Protein AF-G5QXS5-F1 (afdb_monomer_lite)

Radius of gyration: 24.09 Å; chains: 1; bounding box: 48×32×56 Å

Structure (mmCIF, N/CA/C/O backbone):
data_AF-G5QXS5-F1
#
_entry.id   AF-G5QXS5-F1
#
loop_
_atom_site.group_PDB
_atom_site.id
_atom_site.type_symbol
_atom_site.label_atom_id
_atom_site.label_alt_id
_atom_site.label_comp_id
_atom_site.label_asym_id
_atom_site.label_entity_id
_atom_site.label_seq_id
_atom_site.pdbx_PDB_ins_code
_atom_site.Cartn_x
_atom_site.Cartn_y
_atom_site.Cartn_z
_atom_site.occupancy
_atom_site.B_iso_or_equiv
_atom_site.auth_seq_id
_atom_site.auth_comp_id
_atom_site.auth_asym_id
_atom_site.auth_atom_id
_atom_site.pdbx_PDB_model_num
ATOM 1 N N . MET A 1 1 ? -8.440 20.991 16.015 1.00 53.53 1 MET A N 1
ATOM 2 C CA . MET A 1 1 ? -7.947 19.780 15.333 1.00 53.53 1 MET A CA 1
ATOM 3 C C . MET A 1 1 ? -7.192 18.959 16.353 1.00 53.53 1 MET A C 1
ATOM 5 O O . MET A 1 1 ? -6.119 19.375 16.770 1.00 53.53 1 MET A O 1
ATOM 9 N N . SER A 1 2 ? -7.794 17.870 16.814 1.00 61.94 2 SER A N 1
ATOM 10 C CA . SER A 1 2 ? -7.136 16.929 17.717 1.00 61.94 2 SER A CA 1
ATOM 11 C C . SER A 1 2 ? -6.590 15.796 16.864 1.00 61.94 2 SER A C 1
ATOM 13 O O . SER A 1 2 ? -7.358 15.068 16.248 1.00 61.94 2 SER A O 1
ATOM 15 N N . THR A 1 3 ? -5.271 15.684 16.769 1.00 81.50 3 THR A N 1
ATOM 16 C CA . THR A 1 3 ? -4.625 14.615 16.004 1.00 81.50 3 THR A CA 1
ATOM 17 C C . THR A 1 3 ? -4.693 13.322 16.809 1.00 81.50 3 THR A C 1
ATOM 19 O O . THR A 1 3 ? -4.210 13.279 17.943 1.00 81.50 3 THR A O 1
ATOM 22 N N . ILE A 1 4 ? -5.278 12.263 16.244 1.00 90.06 4 ILE A N 1
ATOM 23 C CA . ILE A 1 4 ? -5.227 10.932 16.857 1.00 90.06 4 ILE A CA 1
ATOM 24 C C . ILE A 1 4 ? -3.766 10.462 16.925 1.00 90.06 4 ILE A C 1
ATOM 26 O O . ILE A 1 4 ? -3.040 10.507 15.932 1.00 90.06 4 ILE A O 1
ATOM 30 N N . THR A 1 5 ? -3.295 10.058 18.107 1.00 92.62 5 THR A N 1
ATOM 31 C CA . THR A 1 5 ? -1.887 9.666 18.277 1.00 92.62 5 THR A CA 1
ATOM 32 C C . THR A 1 5 ? -1.647 8.221 17.844 1.00 92.62 5 THR A C 1
ATOM 34 O O . THR A 1 5 ? -2.567 7.397 17.803 1.00 92.62 5 THR A O 1
ATOM 37 N N . ARG A 1 6 ? -0.384 7.873 17.569 1.00 91.94 6 ARG A N 1
ATOM 38 C CA . ARG A 1 6 ? 0.005 6.501 17.208 1.00 91.94 6 ARG A CA 1
ATOM 39 C C . ARG A 1 6 ? -0.340 5.501 18.313 1.00 91.94 6 ARG A C 1
ATOM 41 O O . ARG A 1 6 ? -0.815 4.407 18.022 1.00 91.94 6 ARG A O 1
ATOM 48 N N . GLU A 1 7 ? -0.147 5.876 19.574 1.00 94.56 7 GLU A N 1
ATOM 49 C CA . GLU A 1 7 ? -0.490 5.046 20.735 1.00 94.56 7 GLU A CA 1
ATOM 50 C C . GLU A 1 7 ? -1.997 4.778 20.788 1.00 94.56 7 GLU A C 1
ATOM 52 O O . GLU A 1 7 ? -2.425 3.658 21.084 1.00 94.56 7 GLU A O 1
ATOM 57 N N . ARG A 1 8 ? -2.813 5.787 20.456 1.00 94.31 8 ARG A N 1
ATOM 58 C CA . ARG A 1 8 ? -4.268 5.640 20.404 1.00 94.31 8 ARG A CA 1
ATOM 59 C C . ARG A 1 8 ? -4.696 4.686 19.290 1.00 94.31 8 ARG A C 1
ATOM 61 O O . ARG A 1 8 ? -5.516 3.808 19.554 1.00 94.31 8 ARG A O 1
ATOM 68 N N . LEU A 1 9 ? -4.102 4.801 18.101 1.00 93.56 9 LEU A N 1
ATOM 69 C CA . LEU A 1 9 ? -4.346 3.893 16.973 1.00 93.56 9 LEU A CA 1
ATOM 70 C C . LEU A 1 9 ? -3.993 2.438 17.311 1.00 93.56 9 LEU A C 1
ATOM 72 O O . LEU A 1 9 ? -4.791 1.540 17.050 1.00 93.56 9 LEU A O 1
ATOM 76 N N . LEU A 1 10 ? -2.843 2.204 17.951 1.00 94.56 10 LEU A N 1
ATOM 77 C CA . LEU A 1 10 ? -2.436 0.865 18.396 1.00 94.56 10 LEU A CA 1
ATOM 78 C C . LEU A 1 10 ? -3.432 0.272 19.400 1.00 94.56 10 LEU A C 1
ATOM 80 O O . LEU A 1 10 ? -3.793 -0.900 19.302 1.00 94.56 10 LEU A O 1
ATOM 84 N N . LYS A 1 11 ? -3.942 1.088 20.328 1.00 93.94 11 LYS A N 1
ATOM 85 C CA . LYS A 1 11 ? -4.968 0.648 21.281 1.00 93.94 11 LYS A CA 1
ATOM 86 C C . LYS A 1 11 ? -6.282 0.272 20.587 1.00 93.94 11 LYS A C 1
ATOM 88 O O . LYS A 1 11 ? -6.889 -0.728 20.956 1.00 93.94 11 LYS A O 1
ATOM 93 N N . ILE A 1 12 ? -6.710 1.052 19.590 1.00 93.56 12 ILE A N 1
ATOM 94 C CA . ILE A 1 12 ? -7.906 0.753 18.782 1.00 93.56 12 ILE A CA 1
ATOM 95 C C . ILE A 1 12 ? -7.704 -0.541 17.981 1.00 93.56 12 ILE A C 1
ATOM 97 O O . ILE A 1 12 ? -8.606 -1.370 17.930 1.00 93.56 12 ILE A O 1
ATOM 101 N N . GLN A 1 13 ? -6.514 -0.766 17.416 1.00 91.50 13 GLN A N 1
ATOM 102 C CA . GLN A 1 13 ? -6.178 -2.015 16.722 1.00 91.50 13 GLN A CA 1
ATOM 103 C C . GLN A 1 13 ? -6.262 -3.234 17.659 1.00 91.50 13 GLN A C 1
ATOM 105 O O . GLN A 1 13 ? -6.804 -4.275 17.279 1.00 91.50 13 GLN A O 1
ATOM 110 N N . GLN A 1 14 ? -5.783 -3.095 18.898 1.00 94.00 14 GLN A N 1
ATOM 111 C CA . GLN A 1 14 ? -5.770 -4.176 19.887 1.00 94.00 14 GLN A CA 1
ATOM 112 C C . GLN A 1 14 ? -7.167 -4.565 20.404 1.00 94.00 14 GLN A C 1
ATOM 114 O O . GLN A 1 14 ? -7.367 -5.673 20.903 1.00 94.00 14 GLN A O 1
ATOM 119 N N . TRP A 1 15 ? -8.176 -3.705 20.249 1.00 93.62 15 TRP A N 1
ATOM 120 C CA . TRP A 1 15 ? -9.547 -4.013 20.668 1.00 93.62 15 TRP A CA 1
ATOM 121 C C . TRP A 1 15 ? -10.120 -5.277 20.027 1.00 93.62 15 TRP A C 1
ATOM 123 O O . TRP A 1 15 ? -10.931 -5.949 20.659 1.00 93.62 15 TRP A O 1
ATOM 133 N N . ARG A 1 16 ? -9.652 -5.668 18.835 1.00 91.62 16 ARG A N 1
ATOM 134 C CA . ARG A 1 16 ? -10.019 -6.954 18.225 1.00 91.62 16 ARG A CA 1
ATOM 135 C C . ARG A 1 16 ? -9.649 -8.150 19.108 1.00 91.62 16 ARG A C 1
ATOM 137 O O . ARG A 1 16 ? -10.412 -9.108 19.170 1.00 91.62 16 ARG A O 1
ATOM 144 N N . GLU A 1 17 ? -8.505 -8.100 19.783 1.00 92.50 17 GLU A N 1
ATOM 145 C CA . GLU A 1 17 ? -8.059 -9.156 20.703 1.00 92.50 17 GLU A CA 1
ATOM 146 C C . GLU A 1 17 ? -8.888 -9.160 21.989 1.00 92.50 17 GLU A C 1
ATOM 148 O O . GLU A 1 17 ? -9.144 -10.212 22.563 1.00 92.50 17 GLU A O 1
ATOM 153 N N . THR A 1 18 ? -9.327 -7.976 22.425 1.00 91.06 18 THR A N 1
ATOM 154 C CA . THR A 1 18 ? -10.064 -7.803 23.684 1.00 91.06 18 THR A CA 1
ATOM 155 C C . THR A 1 18 ? -11.541 -8.167 23.548 1.00 91.06 18 THR A C 1
ATOM 157 O O . THR A 1 18 ? -12.096 -8.828 24.420 1.00 91.06 18 THR A O 1
ATOM 160 N N . TYR A 1 19 ? -12.189 -7.728 22.467 1.00 90.75 19 TYR A N 1
ATOM 161 C CA . TYR A 1 19 ? -13.634 -7.871 22.273 1.00 90.75 19 TYR A CA 1
ATOM 162 C C . TYR A 1 19 ? -14.011 -8.967 21.271 1.00 90.75 19 TYR A C 1
ATOM 164 O O . TYR A 1 19 ? -15.179 -9.338 21.200 1.00 90.75 19 TYR A O 1
ATOM 172 N N . GLY A 1 20 ? -13.058 -9.508 20.510 1.00 89.81 20 GLY A N 1
ATOM 173 C CA . GLY A 1 20 ? -13.314 -10.524 19.490 1.00 89.81 20 GLY A CA 1
ATOM 174 C C . GLY A 1 20 ? -13.801 -9.953 18.153 1.00 89.81 20 GLY A C 1
ATOM 175 O O . GLY A 1 20 ? -14.173 -8.786 18.025 1.00 89.81 20 GLY A O 1
ATOM 176 N N . ALA A 1 21 ? -13.765 -10.791 17.114 1.00 90.31 21 ALA A N 1
ATOM 177 C CA . ALA A 1 21 ? -14.213 -10.414 15.775 1.00 90.31 21 ALA A CA 1
ATOM 178 C C . ALA A 1 21 ? -15.741 -10.218 15.735 1.00 90.31 21 ALA A C 1
ATOM 180 O O . ALA A 1 21 ? -16.482 -11.059 16.233 1.00 90.31 21 ALA A O 1
ATOM 181 N N . GLY A 1 22 ? -16.204 -9.129 15.113 1.00 85.50 22 GLY A N 1
ATOM 182 C CA . GLY A 1 22 ? -17.633 -8.811 14.973 1.00 85.50 22 GLY A CA 1
ATOM 183 C C . GLY A 1 22 ? -18.243 -8.015 16.133 1.00 85.50 22 GLY A C 1
ATOM 184 O O . GLY A 1 22 ? -19.419 -7.666 16.068 1.00 85.50 22 GLY A O 1
ATOM 185 N N . SER A 1 23 ? -17.462 -7.695 17.168 1.00 91.38 23 SER A N 1
ATOM 186 C CA . SER A 1 23 ? -17.905 -6.840 18.272 1.00 91.38 23 SER A CA 1
ATOM 187 C C . SER A 1 23 ? -17.921 -5.364 17.878 1.00 91.38 23 SER A C 1
ATOM 189 O O . SER A 1 23 ? -16.952 -4.844 17.324 1.00 91.38 23 SER A O 1
ATOM 191 N N . ASN A 1 24 ? -19.010 -4.672 18.216 1.00 89.88 24 ASN A N 1
ATOM 192 C CA . ASN A 1 24 ? -19.115 -3.226 18.043 1.00 89.88 24 ASN A CA 1
ATOM 193 C C . ASN A 1 24 ? -18.306 -2.504 19.129 1.00 89.88 24 ASN A C 1
ATOM 195 O O . ASN A 1 24 ? -18.450 -2.798 20.316 1.00 89.88 24 ASN A O 1
ATOM 199 N N . VAL A 1 25 ? -17.492 -1.529 18.725 1.00 89.12 25 VAL A N 1
ATOM 200 C CA . VAL A 1 25 ? -16.701 -0.676 19.624 1.00 89.12 25 VAL A CA 1
ATOM 201 C C . VAL A 1 25 ? -17.144 0.778 19.490 1.00 89.12 25 VAL A C 1
ATOM 203 O O . VAL A 1 25 ? -17.369 1.263 18.384 1.00 89.12 25 VAL A O 1
ATOM 206 N N . MET A 1 26 ? -17.290 1.475 20.618 1.00 90.81 26 MET A N 1
ATOM 207 C CA . MET A 1 26 ? -17.681 2.887 20.643 1.00 90.81 26 MET A CA 1
ATOM 208 C C . MET A 1 26 ? -16.437 3.780 20.617 1.00 90.81 26 MET A C 1
ATOM 210 O O . MET A 1 26 ? -15.517 3.599 21.418 1.00 90.81 26 MET A O 1
ATOM 214 N N . LEU A 1 27 ? -16.428 4.753 19.709 1.00 92.25 27 LEU A N 1
ATOM 215 C CA . LEU A 1 27 ? -15.372 5.750 19.538 1.00 92.25 27 LEU A CA 1
ATOM 216 C C . LEU A 1 27 ? -15.977 7.160 19.662 1.00 92.25 27 LEU A C 1
ATOM 218 O O . LEU A 1 27 ? -17.124 7.349 19.250 1.00 92.25 27 LEU A O 1
ATOM 222 N N . PRO A 1 28 ? -15.243 8.147 20.207 1.00 93.56 28 PRO A N 1
ATOM 223 C CA . PRO A 1 28 ? -15.598 9.559 20.078 1.00 93.56 28 PRO A CA 1
ATOM 224 C C . PRO A 1 28 ? -15.780 9.954 18.609 1.00 93.56 28 PRO A C 1
ATOM 226 O O . PRO A 1 28 ? -15.083 9.434 17.734 1.00 93.56 28 PRO A O 1
ATOM 229 N N . ALA A 1 29 ? -16.695 10.889 18.345 1.00 92.81 29 ALA A N 1
ATOM 230 C CA . ALA A 1 29 ? -17.031 11.309 16.986 1.00 92.81 29 ALA A CA 1
ATOM 231 C C . ALA A 1 29 ? -15.805 11.857 16.238 1.00 92.81 29 ALA A C 1
ATOM 233 O O . ALA A 1 29 ? -15.582 11.515 15.080 1.00 92.81 29 ALA A O 1
ATOM 234 N N . GLU A 1 30 ? -14.966 12.625 16.930 1.00 91.88 30 GLU A N 1
ATOM 235 C CA . GLU A 1 30 ? -13.762 13.239 16.377 1.00 91.88 30 GLU A CA 1
ATOM 236 C C . GLU A 1 30 ? -12.692 12.197 16.007 1.00 91.88 30 GLU A C 1
ATOM 238 O O . GLU A 1 30 ? -12.020 12.332 14.987 1.00 91.88 30 GLU A O 1
ATOM 243 N N . GLU A 1 31 ? -12.540 11.131 16.807 1.00 92.88 31 GLU A N 1
ATOM 244 C CA . GLU A 1 31 ? -11.609 10.036 16.490 1.00 92.88 31 GLU A CA 1
ATOM 245 C C . GLU 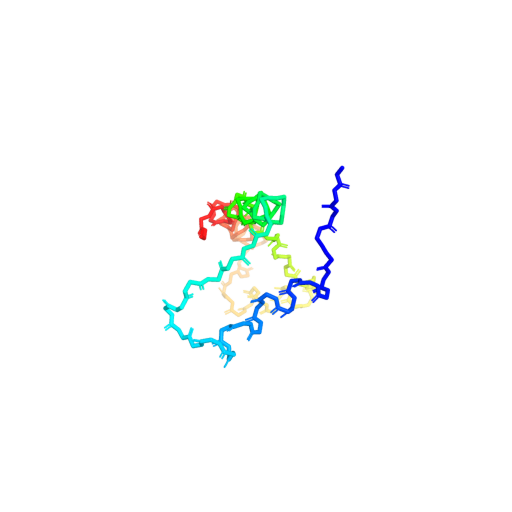A 1 31 ? -12.087 9.248 15.264 1.00 92.88 31 GLU A C 1
ATOM 247 O O . GLU A 1 31 ? -11.276 8.859 14.423 1.00 92.88 31 GLU A O 1
ATOM 252 N N . ALA A 1 32 ? -13.399 9.025 15.149 1.00 92.62 32 ALA A N 1
ATOM 253 C CA . ALA A 1 32 ? -13.992 8.322 14.017 1.00 92.62 32 ALA A CA 1
ATOM 254 C C . ALA A 1 32 ? -13.883 9.127 12.710 1.00 92.62 32 ALA A C 1
ATOM 256 O O . ALA A 1 32 ? -13.535 8.555 11.676 1.00 92.62 32 ALA A O 1
ATOM 257 N N . GLU A 1 33 ? -14.134 10.440 12.754 1.00 93.69 33 GLU A N 1
ATOM 258 C CA . GLU A 1 33 ? -13.979 11.339 11.602 1.00 93.69 33 GLU A CA 1
ATOM 259 C C . GLU A 1 33 ? -12.533 11.345 11.090 1.00 93.69 33 GLU A C 1
ATOM 261 O O . GLU A 1 33 ? -12.289 11.168 9.894 1.00 93.69 33 GLU A O 1
ATOM 266 N N . GLU A 1 34 ? -11.561 11.472 11.995 1.00 93.06 34 GLU A N 1
ATOM 267 C CA . GLU A 1 34 ? -10.147 11.510 11.622 1.00 93.06 34 GLU A CA 1
ATOM 268 C C . GLU A 1 34 ? -9.659 10.166 11.058 1.00 93.06 34 GLU A C 1
ATOM 270 O O . GLU A 1 34 ? -8.937 10.136 10.059 1.00 93.06 34 GLU A O 1
ATOM 275 N N . LEU A 1 35 ? -10.097 9.042 11.636 1.00 92.88 35 LEU A N 1
ATOM 276 C CA . LEU A 1 35 ? -9.827 7.708 11.092 1.00 92.88 35 LEU A CA 1
ATOM 277 C C . LEU A 1 35 ? -10.398 7.534 9.682 1.00 92.88 35 LEU A C 1
ATOM 279 O O . LEU A 1 35 ? -9.708 7.006 8.809 1.00 92.88 35 LEU A O 1
ATOM 283 N N . ALA A 1 36 ? -11.632 7.989 9.448 1.00 93.94 36 ALA A N 1
ATOM 284 C CA . ALA A 1 36 ? -12.259 7.930 8.132 1.00 93.94 36 ALA A CA 1
ATOM 285 C C . ALA A 1 36 ? -11.495 8.788 7.113 1.00 93.94 36 ALA A C 1
ATOM 287 O O . ALA A 1 36 ? -11.218 8.319 6.011 1.00 93.94 36 ALA A O 1
ATOM 288 N N . ARG A 1 37 ? -11.085 10.004 7.495 1.00 93.62 37 ARG A N 1
ATOM 289 C CA . ARG A 1 37 ? -10.274 10.895 6.652 1.00 93.62 37 ARG A CA 1
ATOM 290 C C . ARG A 1 37 ? -8.944 10.252 6.255 1.00 93.62 37 ARG A C 1
ATOM 292 O O . ARG A 1 37 ? -8.580 10.292 5.083 1.00 93.62 37 ARG A O 1
ATOM 299 N N . ILE A 1 38 ? -8.236 9.643 7.209 1.00 92.25 38 ILE A N 1
ATOM 300 C CA . ILE A 1 38 ? -6.969 8.942 6.948 1.00 92.25 38 ILE A CA 1
ATOM 301 C C . ILE A 1 38 ? -7.196 7.730 6.038 1.00 92.25 38 ILE A C 1
ATOM 303 O O . ILE A 1 38 ? -6.436 7.532 5.094 1.00 92.25 38 ILE A O 1
ATOM 307 N N . ALA A 1 39 ? -8.235 6.932 6.295 1.00 92.88 39 ALA A N 1
ATOM 308 C CA . ALA A 1 39 ? -8.547 5.759 5.482 1.00 92.88 39 ALA A CA 1
ATOM 309 C C . ALA A 1 39 ? -8.904 6.140 4.038 1.00 92.88 39 ALA A C 1
ATOM 311 O O . ALA A 1 39 ? -8.416 5.505 3.109 1.00 92.88 39 ALA A O 1
ATOM 312 N N . LEU A 1 40 ? -9.699 7.196 3.842 1.00 94.56 40 LEU A N 1
ATOM 313 C CA . LEU A 1 40 ? -10.019 7.722 2.514 1.00 94.56 40 LEU A CA 1
ATOM 314 C C . LEU A 1 40 ? -8.763 8.214 1.793 1.00 94.56 40 LEU A C 1
ATOM 316 O O . LEU A 1 40 ? -8.512 7.798 0.667 1.00 94.56 40 LEU A O 1
ATOM 320 N N . ALA A 1 41 ? -7.924 9.003 2.467 1.00 91.25 41 ALA A N 1
ATOM 321 C CA . ALA A 1 41 ? -6.660 9.459 1.894 1.00 91.25 41 ALA A CA 1
ATOM 322 C C . ALA A 1 41 ? -5.732 8.291 1.518 1.00 91.25 41 ALA A C 1
ATOM 324 O O . ALA A 1 41 ? -5.058 8.354 0.498 1.00 91.25 41 ALA A O 1
ATOM 325 N N . ALA A 1 42 ? -5.706 7.216 2.311 1.00 89.75 42 ALA A N 1
ATOM 326 C CA . ALA A 1 42 ? -4.920 6.021 2.009 1.00 89.75 42 ALA A CA 1
ATOM 327 C C . ALA A 1 42 ? -5.473 5.221 0.818 1.00 89.75 42 ALA A C 1
ATOM 329 O O . ALA A 1 42 ? -4.695 4.611 0.092 1.00 89.75 42 ALA A O 1
ATOM 330 N N . LEU A 1 43 ? -6.794 5.221 0.611 1.00 91.06 43 LEU A N 1
ATOM 331 C CA . LEU A 1 43 ? -7.426 4.599 -0.558 1.00 91.06 43 LEU A CA 1
ATOM 332 C C . LEU A 1 43 ? -7.204 5.409 -1.843 1.00 91.06 43 LEU A C 1
ATOM 334 O O . LEU A 1 43 ? -7.157 4.830 -2.923 1.00 91.06 43 LEU A O 1
ATOM 338 N N . GLU A 1 44 ? -7.088 6.731 -1.729 1.00 89.88 44 GLU A N 1
ATOM 339 C CA . GLU A 1 44 ? -6.830 7.643 -2.851 1.00 89.88 44 GLU A CA 1
ATOM 340 C C . GLU A 1 44 ? -5.333 7.840 -3.140 1.00 89.88 44 GLU A C 1
ATOM 342 O O . GLU A 1 44 ? -4.976 8.418 -4.167 1.00 89.88 44 GLU A O 1
ATOM 347 N N . ALA A 1 45 ? -4.451 7.390 -2.245 1.00 85.69 45 ALA A N 1
ATOM 348 C CA . ALA A 1 45 ? -3.014 7.536 -2.413 1.00 85.69 45 ALA A CA 1
ATOM 349 C C . ALA A 1 45 ? -2.518 6.683 -3.589 1.00 85.69 45 ALA A C 1
ATOM 351 O O . ALA A 1 45 ? -2.743 5.473 -3.639 1.00 85.69 45 ALA A O 1
ATOM 352 N N . GLU A 1 46 ? -1.794 7.311 -4.517 1.00 77.62 46 GLU A N 1
ATOM 353 C CA . GLU A 1 46 ? -1.066 6.574 -5.547 1.00 77.62 46 GLU A CA 1
ATOM 354 C C . GLU A 1 46 ? 0.029 5.708 -4.896 1.00 77.62 46 GLU A C 1
ATOM 356 O O . GLU A 1 46 ? 0.645 6.131 -3.909 1.00 77.62 46 GLU A O 1
ATOM 361 N N . PRO A 1 47 ? 0.293 4.499 -5.423 1.00 73.19 47 PRO A N 1
ATOM 362 C CA . PRO A 1 47 ? 1.368 3.657 -4.917 1.00 73.19 47 PRO A CA 1
ATOM 363 C C . PRO A 1 47 ? 2.708 4.396 -5.008 1.00 73.19 47 PRO A C 1
ATOM 365 O O . PRO A 1 47 ? 2.994 5.065 -6.003 1.00 73.19 47 PRO A O 1
ATOM 368 N N . GLU A 1 48 ? 3.548 4.261 -3.976 1.00 75.12 48 GLU A N 1
ATOM 369 C CA . GLU A 1 48 ? 4.874 4.878 -3.994 1.00 75.12 48 GLU A CA 1
ATOM 370 C C . GLU A 1 48 ? 5.671 4.392 -5.219 1.00 75.12 48 GLU A C 1
ATOM 372 O O . GLU A 1 48 ? 5.715 3.186 -5.497 1.00 75.12 48 GLU A O 1
ATOM 377 N N . PRO A 1 49 ? 6.314 5.304 -5.971 1.00 71.44 49 PRO A N 1
ATOM 378 C CA . PRO A 1 49 ? 7.066 4.929 -7.157 1.00 71.44 49 PRO A CA 1
ATOM 379 C C . PRO A 1 49 ? 8.264 4.057 -6.764 1.00 71.44 49 PRO A C 1
ATOM 381 O O . PRO A 1 49 ? 9.229 4.524 -6.161 1.00 71.44 49 PRO A O 1
ATOM 384 N N . VAL A 1 50 ? 8.225 2.779 -7.145 1.00 77.75 50 VAL A N 1
ATOM 385 C CA . VAL A 1 50 ? 9.348 1.855 -6.952 1.00 77.75 50 VAL A CA 1
ATOM 386 C C . VAL A 1 50 ? 10.403 2.135 -8.020 1.00 77.75 50 VAL A C 1
ATOM 388 O O . VAL A 1 50 ? 10.235 1.777 -9.187 1.00 77.75 50 VAL A O 1
ATOM 391 N N . VAL A 1 51 ? 11.500 2.781 -7.623 1.00 80.19 51 VAL A N 1
ATOM 392 C CA . VAL A 1 51 ? 12.668 3.008 -8.484 1.00 80.19 51 VAL A CA 1
ATOM 393 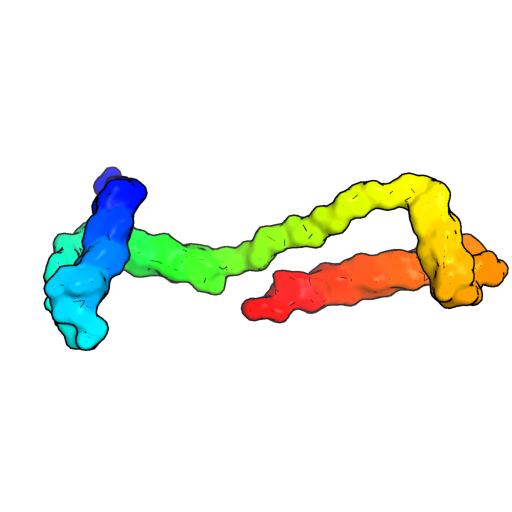C C . VAL A 1 51 ? 13.673 1.871 -8.263 1.00 80.19 51 VAL A C 1
ATOM 395 O O . V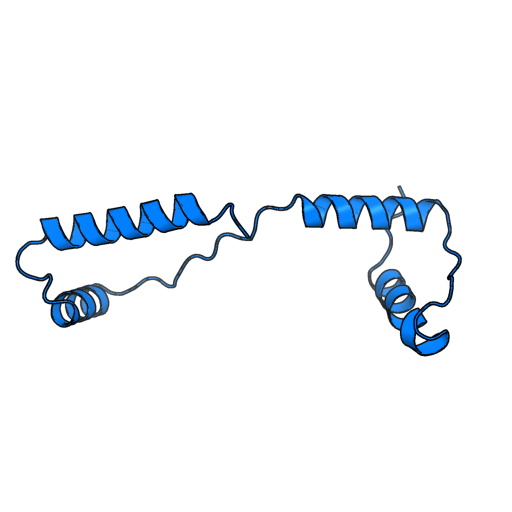AL A 1 51 ? 14.168 1.724 -7.146 1.00 80.19 51 VAL A O 1
ATOM 398 N N . PRO A 1 52 ? 13.993 1.058 -9.288 1.00 82.06 52 PRO A N 1
ATOM 399 C CA . PRO A 1 52 ? 15.043 0.049 -9.182 1.00 82.06 52 PRO A CA 1
ATOM 400 C C . PRO A 1 52 ? 16.413 0.671 -8.890 1.00 82.06 52 PRO A C 1
ATOM 402 O O . PRO A 1 52 ? 16.683 1.812 -9.270 1.00 82.06 52 PRO A O 1
ATOM 405 N N . GLU A 1 53 ? 17.305 -0.102 -8.268 1.00 88.19 53 GLU A N 1
ATOM 406 C CA . GLU A 1 53 ? 18.695 0.315 -8.066 1.00 88.19 53 GLU A CA 1
ATOM 407 C C . GLU A 1 53 ? 19.396 0.624 -9.396 1.00 88.19 53 GLU A C 1
ATOM 409 O O . GLU A 1 53 ? 19.107 0.032 -10.443 1.00 88.19 53 GLU A O 1
ATOM 414 N N . SER A 1 54 ? 20.349 1.558 -9.357 1.00 87.88 54 SER A N 1
ATOM 415 C CA . SER A 1 54 ? 21.138 1.891 -10.537 1.00 87.88 54 SER A CA 1
ATOM 416 C C . SER A 1 54 ? 22.055 0.728 -10.912 1.00 87.88 54 SER A C 1
ATOM 418 O O . SER A 1 54 ? 22.742 0.139 -10.080 1.00 87.88 54 SER A O 1
ATOM 420 N N . ILE A 1 55 ? 22.086 0.404 -12.202 1.00 88.94 55 ILE A N 1
ATOM 421 C CA . ILE A 1 55 ? 23.001 -0.602 -12.738 1.00 88.94 55 ILE A CA 1
ATOM 422 C C . ILE A 1 55 ? 24.261 0.065 -13.284 1.00 88.94 55 ILE A C 1
ATOM 424 O O . ILE A 1 55 ? 24.224 1.143 -13.881 1.00 88.94 55 ILE A O 1
ATOM 428 N N . SER A 1 56 ? 25.398 -0.601 -13.111 1.00 92.00 56 SER A N 1
ATOM 429 C CA . SER A 1 56 ? 26.653 -0.214 -13.752 1.00 92.00 56 SER A CA 1
ATOM 430 C C . SER A 1 56 ? 26.631 -0.509 -15.254 1.00 92.00 56 SER A C 1
ATOM 432 O O . SER A 1 56 ? 25.896 -1.374 -15.733 1.00 92.00 56 SER A O 1
ATOM 434 N N . VAL A 1 57 ? 27.532 0.137 -16.001 1.00 86.38 57 VAL A N 1
ATOM 435 C CA . VAL A 1 57 ? 27.738 -0.142 -17.434 1.00 86.38 57 VAL A CA 1
ATOM 436 C C . VAL A 1 57 ? 28.019 -1.630 -17.679 1.00 86.38 57 VAL A C 1
ATOM 438 O O . VAL A 1 57 ? 27.495 -2.206 -18.626 1.00 86.38 57 VAL A O 1
ATOM 441 N N . ARG A 1 58 ? 28.791 -2.285 -16.799 1.00 88.00 58 ARG A N 1
ATOM 442 C CA . ARG A 1 58 ? 29.093 -3.721 -16.916 1.00 88.00 58 ARG A CA 1
ATOM 443 C C . ARG A 1 58 ? 27.838 -4.583 -16.762 1.00 88.00 58 ARG A C 1
ATOM 445 O O . ARG A 1 58 ? 27.659 -5.524 -17.527 1.00 88.00 58 ARG A O 1
ATOM 452 N N . GLN A 1 59 ? 26.979 -4.266 -15.794 1.00 89.31 59 GLN A N 1
ATOM 453 C CA . GLN A 1 59 ? 25.714 -4.983 -15.600 1.00 89.31 59 GLN A CA 1
ATOM 454 C C . GLN A 1 59 ? 24.768 -4.771 -16.781 1.00 89.31 59 GLN A C 1
ATOM 456 O O . GLN A 1 59 ? 24.134 -5.724 -17.219 1.00 89.31 59 GLN A O 1
ATOM 461 N N . ALA A 1 60 ? 24.724 -3.557 -17.338 1.00 82.94 60 ALA A N 1
ATOM 462 C CA . ALA A 1 60 ? 23.945 -3.282 -18.539 1.00 82.94 60 ALA A CA 1
ATOM 463 C C . ALA A 1 60 ? 24.427 -4.127 -19.731 1.00 82.94 60 ALA A C 1
ATOM 465 O O . ALA A 1 60 ? 23.613 -4.774 -20.378 1.00 82.94 60 ALA A O 1
ATOM 466 N N . ILE A 1 61 ? 25.740 -4.188 -19.983 1.00 82.19 61 ILE A N 1
ATOM 467 C CA . ILE A 1 61 ? 26.316 -5.010 -21.062 1.00 82.19 61 ILE A CA 1
ATOM 468 C C . ILE A 1 61 ? 25.979 -6.490 -20.856 1.00 82.19 61 ILE A C 1
ATOM 470 O O . ILE A 1 61 ? 25.446 -7.121 -21.761 1.00 82.19 61 ILE A O 1
ATOM 474 N N . SER A 1 62 ? 26.197 -7.011 -19.647 1.00 83.44 62 SER A N 1
ATOM 475 C CA . SER A 1 62 ? 25.903 -8.411 -19.322 1.00 83.44 62 SER A CA 1
ATOM 476 C C . SER A 1 62 ? 24.417 -8.763 -19.492 1.00 83.44 62 SER A C 1
ATOM 478 O O . SER A 1 62 ? 24.099 -9.859 -19.949 1.00 83.44 62 SER A O 1
ATOM 480 N N . ALA A 1 63 ? 23.505 -7.841 -19.167 1.00 80.31 63 ALA A N 1
ATOM 481 C CA . ALA A 1 63 ? 22.069 -8.026 -19.371 1.00 80.31 63 ALA A CA 1
ATOM 482 C C . ALA A 1 63 ? 21.663 -7.976 -20.853 1.00 80.31 63 ALA A C 1
ATOM 484 O O . ALA A 1 63 ? 20.720 -8.649 -21.260 1.00 80.31 63 ALA A O 1
ATOM 485 N N . LEU A 1 64 ? 22.354 -7.177 -21.669 1.00 79.00 64 LEU A N 1
ATOM 486 C CA . LEU A 1 64 ? 22.089 -7.118 -23.106 1.00 79.00 64 LEU A CA 1
ATOM 487 C C . LEU A 1 64 ? 22.615 -8.366 -23.828 1.00 79.00 64 LEU A C 1
ATOM 489 O O . LEU A 1 64 ? 21.935 -8.891 -24.711 1.00 79.00 64 LEU A O 1
ATOM 493 N N . GLU A 1 65 ? 23.796 -8.846 -23.432 1.00 79.62 65 GLU A N 1
ATOM 494 C CA . GLU A 1 65 ? 24.397 -10.096 -23.916 1.00 79.62 65 GLU A CA 1
ATOM 495 C C . GLU A 1 65 ? 23.509 -11.302 -23.613 1.00 79.62 65 GLU A C 1
ATOM 497 O O . GLU A 1 65 ? 23.259 -12.106 -24.504 1.00 79.62 65 GLU A O 1
ATOM 502 N N . SER A 1 66 ? 22.972 -11.402 -22.393 1.00 76.88 66 SER A N 1
ATOM 503 C CA . SER A 1 66 ? 22.082 -12.508 -22.016 1.00 76.88 66 SER A CA 1
ATOM 504 C C . SER A 1 66 ? 20.726 -12.482 -22.724 1.00 76.88 66 SER A C 1
ATOM 506 O O . SER A 1 66 ? 20.067 -13.514 -22.819 1.00 76.88 66 SER A O 1
ATOM 508 N N . ALA A 1 67 ? 20.306 -11.318 -23.220 1.00 71.12 67 ALA A N 1
ATOM 509 C CA . ALA A 1 67 ? 19.058 -11.136 -23.951 1.00 71.12 67 ALA A CA 1
ATOM 510 C C . ALA A 1 67 ? 19.220 -11.239 -25.482 1.00 71.12 67 ALA A C 1
ATOM 512 O O . ALA A 1 67 ? 18.288 -10.877 -26.203 1.00 71.12 67 ALA A O 1
ATOM 513 N N . ASP A 1 68 ? 20.392 -11.654 -25.988 1.00 69.56 68 ASP A N 1
ATOM 514 C CA . ASP A 1 68 ? 20.737 -11.713 -27.422 1.00 69.56 68 ASP A CA 1
ATOM 515 C C . ASP A 1 68 ? 20.496 -10.387 -28.186 1.00 69.56 68 ASP A C 1
ATOM 517 O O . ASP A 1 68 ? 20.408 -10.343 -29.414 1.00 69.56 68 ASP A O 1
ATOM 521 N N . CYS A 1 69 ? 20.393 -9.260 -27.475 1.00 62.25 69 CYS A N 1
ATOM 522 C CA . CYS A 1 69 ? 19.948 -7.980 -28.036 1.00 62.25 69 CYS A CA 1
ATOM 523 C C . CYS A 1 69 ? 21.102 -7.046 -28.450 1.00 62.25 69 CYS A C 1
ATOM 525 O O . CYS A 1 69 ? 20.879 -5.894 -28.829 1.00 62.25 69 CYS A O 1
ATOM 527 N N . VAL A 1 70 ? 22.339 -7.553 -28.426 1.00 59.47 70 VAL A N 1
ATOM 528 C CA . VAL A 1 70 ? 23.588 -6.801 -28.660 1.00 59.47 70 V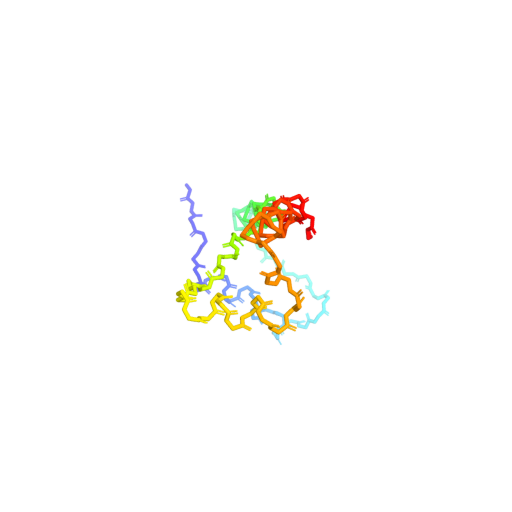AL A CA 1
ATOM 529 C C . VAL A 1 70 ? 23.755 -6.325 -30.109 1.00 59.47 70 VAL A C 1
ATOM 531 O O . VAL A 1 70 ? 24.647 -5.525 -30.384 1.00 59.47 70 VAL A O 1
ATOM 534 N N . THR A 1 71 ? 22.906 -6.737 -31.059 1.00 62.03 71 THR A N 1
ATOM 535 C CA . THR A 1 71 ? 23.16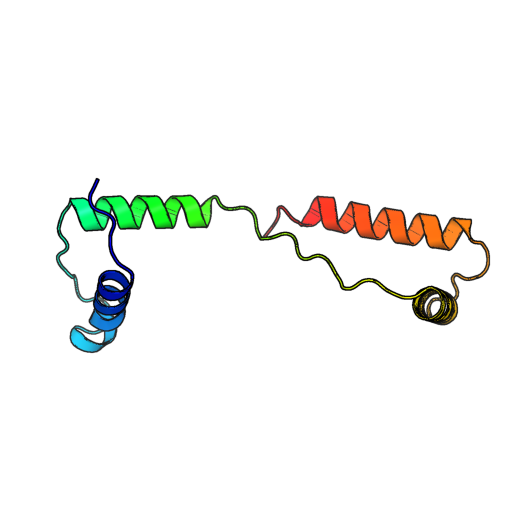7 -6.435 -32.476 1.00 62.03 71 THR A CA 1
ATOM 536 C C . THR A 1 71 ? 23.184 -4.936 -32.805 1.00 62.03 71 THR A C 1
ATOM 538 O O . THR A 1 71 ? 23.850 -4.567 -33.768 1.00 62.03 71 THR A O 1
ATOM 541 N N . THR A 1 72 ? 22.565 -4.057 -31.996 1.00 71.94 72 THR A N 1
ATOM 542 C CA . THR A 1 72 ? 22.754 -2.592 -32.070 1.00 71.94 72 THR A CA 1
ATOM 543 C C . THR A 1 72 ? 22.407 -1.863 -30.759 1.00 71.94 72 THR A C 1
ATOM 545 O O . THR A 1 72 ? 21.433 -2.191 -30.084 1.00 71.94 72 THR A O 1
ATOM 548 N N . ILE A 1 73 ? 23.110 -0.760 -30.463 1.00 74.25 73 ILE A N 1
ATOM 549 C CA . ILE A 1 73 ? 22.762 0.194 -29.381 1.00 74.25 73 ILE A CA 1
ATOM 550 C C . ILE A 1 73 ? 21.299 0.679 -29.496 1.00 74.25 73 ILE A C 1
ATOM 552 O O . ILE A 1 73 ? 20.626 0.911 -28.492 1.00 74.25 73 ILE A O 1
ATOM 556 N N . GLY A 1 74 ? 20.776 0.787 -30.724 1.00 75.88 74 GLY A N 1
ATOM 557 C CA . GLY A 1 74 ? 19.392 1.187 -30.983 1.00 75.88 74 GLY A CA 1
ATOM 558 C C . GLY A 1 74 ? 18.344 0.196 -30.458 1.00 75.88 74 GLY A C 1
ATOM 559 O O . GLY A 1 74 ? 17.299 0.627 -29.968 1.00 75.88 74 GLY A O 1
ATOM 560 N N . GLN A 1 75 ? 18.613 -1.114 -30.505 1.00 78.81 75 GLN A N 1
ATOM 561 C CA . GLN A 1 75 ? 17.712 -2.130 -29.940 1.00 78.81 75 GLN A CA 1
ATOM 562 C C . GLN A 1 75 ? 17.676 -2.051 -28.412 1.00 78.81 75 GLN A C 1
ATOM 564 O O . GLN A 1 75 ? 16.586 -2.013 -27.842 1.00 78.81 75 GLN A O 1
ATOM 569 N N . ALA A 1 76 ? 18.842 -1.928 -27.771 1.00 77.62 76 ALA A N 1
ATOM 570 C CA . ALA A 1 76 ? 18.955 -1.765 -26.323 1.00 77.62 76 ALA A CA 1
ATOM 571 C C . ALA A 1 76 ? 18.172 -0.537 -25.821 1.00 77.62 76 ALA A C 1
ATOM 573 O O . ALA A 1 76 ? 17.358 -0.642 -24.901 1.00 77.62 76 ALA A O 1
ATOM 574 N N . TYR A 1 77 ? 18.347 0.615 -26.480 1.00 83.62 77 TYR A N 1
ATOM 575 C CA . TYR A 1 77 ? 17.606 1.835 -26.148 1.00 83.62 77 TYR A CA 1
ATOM 576 C C . TYR A 1 77 ? 16.091 1.652 -26.316 1.00 83.62 77 TYR A C 1
ATOM 578 O O . TYR A 1 77 ? 15.322 1.994 -25.418 1.00 83.62 77 TYR A O 1
ATOM 586 N N . LYS A 1 78 ? 15.649 1.064 -27.436 1.00 85.38 78 LYS A N 1
ATOM 587 C CA . LYS A 1 78 ? 14.224 0.805 -27.701 1.00 85.38 78 LYS A CA 1
ATOM 588 C C . LYS A 1 78 ? 13.602 -0.115 -26.646 1.00 85.38 78 LYS A C 1
ATOM 590 O O . LYS A 1 78 ? 12.469 0.125 -26.229 1.00 85.38 78 LYS A O 1
ATOM 595 N N . MET A 1 79 ? 14.324 -1.150 -26.213 1.00 83.19 79 MET A N 1
ATOM 596 C CA . MET A 1 79 ? 13.873 -2.061 -25.157 1.00 83.19 79 MET A CA 1
ATOM 597 C C . MET A 1 79 ? 13.734 -1.335 -23.818 1.00 83.19 79 MET A C 1
ATOM 599 O O . MET A 1 79 ? 12.663 -1.396 -23.213 1.00 83.19 79 MET A O 1
ATOM 603 N N . GLY A 1 80 ? 14.762 -0.587 -23.399 1.00 84.31 80 GLY A N 1
ATOM 604 C CA . GLY A 1 80 ? 14.722 0.198 -22.162 1.00 84.31 80 GLY A CA 1
ATOM 605 C C . GLY A 1 80 ? 13.598 1.239 -22.156 1.00 84.31 80 GLY A C 1
ATOM 606 O O . GLY A 1 80 ? 12.843 1.337 -21.188 1.00 84.31 80 GLY A O 1
ATOM 607 N N . TRP A 1 81 ? 13.415 1.955 -23.270 1.00 88.00 81 TRP A N 1
ATOM 608 C CA . TRP A 1 81 ? 12.331 2.924 -23.441 1.00 88.00 81 TRP A CA 1
ATOM 609 C C . TRP A 1 81 ? 10.946 2.281 -23.321 1.00 88.00 81 TRP A C 1
ATOM 611 O O . TRP A 1 81 ? 10.092 2.776 -22.585 1.00 88.00 81 TRP A O 1
ATOM 621 N N . ASN A 1 82 ? 10.713 1.161 -24.011 1.00 88.75 82 ASN A N 1
ATOM 622 C CA . ASN A 1 82 ? 9.422 0.474 -23.974 1.00 88.75 82 ASN A CA 1
ATOM 623 C C . ASN A 1 82 ? 9.117 -0.122 -22.597 1.00 88.75 82 ASN A C 1
ATOM 625 O O . ASN A 1 82 ? 7.967 -0.060 -22.163 1.00 88.75 82 ASN A O 1
ATOM 629 N N . ALA A 1 83 ? 10.124 -0.664 -21.906 1.00 85.31 83 ALA A N 1
ATOM 630 C CA . ALA A 1 83 ? 9.977 -1.165 -20.543 1.00 85.31 83 ALA A CA 1
ATOM 631 C C . ALA A 1 83 ? 9.602 -0.032 -19.575 1.00 85.31 83 ALA A C 1
ATOM 633 O O . ALA A 1 83 ? 8.611 -0.146 -18.856 1.00 85.31 83 ALA A O 1
ATOM 634 N N . CYS A 1 84 ? 10.319 1.095 -19.635 1.00 86.56 84 CYS A N 1
ATOM 635 C CA . CYS A 1 84 ? 10.020 2.289 -18.843 1.00 86.56 84 CYS A CA 1
ATOM 636 C C . CYS A 1 84 ? 8.607 2.824 -19.130 1.00 86.56 84 CYS A C 1
ATOM 638 O O . CYS A 1 84 ? 7.809 3.035 -18.218 1.00 86.56 84 CYS A O 1
ATOM 640 N N . ARG A 1 85 ? 8.241 2.954 -20.410 1.00 89.06 85 ARG A N 1
ATOM 641 C CA . ARG A 1 85 ? 6.896 3.378 -20.820 1.00 89.06 85 ARG A CA 1
ATOM 642 C C . ARG A 1 85 ? 5.808 2.420 -20.333 1.00 89.06 85 ARG A C 1
ATOM 644 O O . ARG A 1 85 ? 4.753 2.878 -19.906 1.00 89.06 85 ARG A O 1
ATOM 651 N N . SER A 1 86 ? 6.046 1.111 -20.400 1.00 86.62 86 SER A N 1
ATOM 652 C CA . SER A 1 86 ? 5.114 0.098 -19.893 1.00 86.62 86 SER A CA 1
ATOM 653 C C . SER A 1 86 ? 4.922 0.219 -18.381 1.00 86.6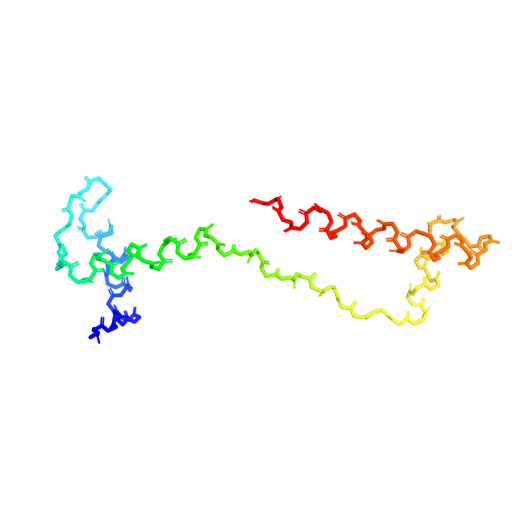2 86 SER A C 1
ATOM 655 O O . SER A 1 86 ? 3.789 0.183 -17.906 1.00 86.62 86 SER A O 1
ATOM 657 N N . ALA A 1 87 ? 6.006 0.427 -17.628 1.00 83.75 87 ALA A N 1
ATOM 658 C CA . ALA A 1 87 ? 5.939 0.641 -16.186 1.00 83.75 87 ALA A CA 1
ATOM 659 C C . ALA A 1 87 ? 5.122 1.898 -15.841 1.00 83.75 87 ALA A C 1
ATOM 661 O O . ALA A 1 87 ? 4.206 1.817 -15.029 1.00 83.75 87 ALA A O 1
ATOM 662 N N . MET A 1 88 ? 5.359 3.022 -16.529 1.00 82.44 88 MET A N 1
ATOM 663 C CA . MET A 1 88 ? 4.585 4.257 -16.327 1.00 82.44 88 MET A CA 1
ATOM 664 C C . MET A 1 88 ? 3.088 4.091 -16.640 1.00 82.44 88 MET A C 1
ATOM 666 O O . MET A 1 88 ? 2.252 4.675 -15.961 1.00 82.44 88 MET A O 1
ATOM 670 N N . LEU A 1 89 ? 2.726 3.285 -17.646 1.00 80.69 89 LEU A N 1
ATOM 671 C CA . LEU A 1 89 ? 1.321 3.036 -18.002 1.00 80.69 89 LEU A CA 1
ATOM 672 C C . LEU A 1 89 ? 0.598 2.090 -17.033 1.00 80.69 89 LEU A C 1
ATOM 674 O O . LEU A 1 89 ? -0.626 2.157 -16.919 1.00 80.69 89 LEU A O 1
ATOM 678 N N . ASN A 1 90 ? 1.333 1.194 -16.374 1.00 75.56 90 ASN A N 1
ATOM 679 C CA . ASN A 1 90 ? 0.767 0.208 -15.454 1.00 75.56 90 ASN A CA 1
ATOM 680 C C . ASN A 1 90 ? 0.874 0.625 -13.977 1.00 75.56 90 ASN A C 1
ATOM 682 O O . ASN A 1 90 ? 0.138 0.087 -13.159 1.00 75.56 90 ASN A O 1
ATOM 686 N N . GLY A 1 91 ? 1.723 1.600 -13.636 1.00 64.81 91 GLY A N 1
ATOM 687 C CA . GLY A 1 91 ? 1.936 2.068 -12.259 1.00 64.81 91 GLY A CA 1
ATOM 688 C C . GLY A 1 91 ? 0.714 2.696 -11.575 1.00 64.81 91 GLY A C 1
ATOM 689 O O . GLY A 1 91 ? 0.694 2.774 -10.358 1.00 64.81 91 GLY A O 1
ATOM 690 N N . GLY A 1 92 ? -0.322 3.084 -12.327 1.00 57.44 92 GLY A N 1
ATOM 691 C CA . GLY A 1 92 ? -1.590 3.601 -11.786 1.00 57.44 92 GLY A CA 1
ATOM 692 C C . GLY A 1 92 ? -2.711 2.560 -11.660 1.00 57.44 92 GLY A C 1
ATOM 693 O O . GLY A 1 92 ? -3.871 2.935 -11.514 1.00 57.44 92 GLY A O 1
ATOM 694 N N . LYS A 1 93 ? -2.410 1.264 -11.814 1.00 53.12 93 LYS A N 1
ATOM 695 C CA . LYS A 1 93 ? -3.395 0.171 -11.751 1.00 53.12 93 LYS A CA 1
ATOM 696 C C . LYS A 1 93 ? -2.934 -0.890 -10.754 1.00 53.12 93 LYS A C 1
ATOM 698 O O . LYS A 1 93 ? -2.459 -1.949 -11.161 1.00 53.12 93 LYS A O 1
ATOM 703 N N . SER A 1 94 ? -3.064 -0.600 -9.466 1.00 52.53 94 SER A N 1
ATOM 704 C CA . SER A 1 94 ? -3.046 -1.619 -8.414 1.00 52.53 94 SER A CA 1
ATOM 705 C C . SER A 1 94 ? -4.300 -1.518 -7.568 1.00 52.53 94 SER A C 1
ATOM 707 O O . SER A 1 94 ? -4.889 -0.419 -7.528 1.00 52.53 94 SER A O 1
#

Foldseek 3Di:
DDDQDPVNVVVVVCVCVVQPPPDDDDDPPVVVVNVVVVVVCVVVDQPDDDDDDDDDPVRLVVVCVVVVNVPDPVSSVVVVVVVVVVCVVCSRPD

Sequence (94 aa):
MSTITRERLLKIQQWRETYGAGSNVMLPAEEAEELARIALAALEAEPEPVVPESISVRQAISALESADCVTTIGQAYKMGWNACRSAMLNGGKS

pLDDT: mean 83.99, std 10.56, range [52.53, 94.56]

Secondary structure (DSSP, 8-state):
--PPPHHHHHHHHHHHHHH-TT------HHHHHHHHHHHHHHHHPPPP--PPPPPPHHHHHHHHHHTT-TT-HHHHHHHHHHHHHHHHHHTT--

Organism: NCBI:txid913082